Protein AF-A0A429ZNV1-F1 (afdb_monomer)

Foldseek 3Di:
DDDDDDDDDDDDDDDDDDDDDDDDDDDDDDDDDDDDDDDPDPPPPPPPPQDFADDDQDQQDFWDKKKDFPQGIVVVVTAAEFAAAFPDAAGWIKIFIAGDQLVAKKFKDKRRGTDDIDRDHGDIDIDGPPAPPVRHDDPVPDFFKIKIWIFTFPDHPDPVHHTNHIDMDMHGYDYD

Solvent-accessible surface area (backbone atoms only — not comparable to full-atom values): 11292 Å² total; per-residue (Å²): 135,87,82,86,87,84,88,84,84,91,84,85,84,88,82,91,84,86,85,81,88,86,87,80,89,87,88,86,90,79,89,86,87,80,90,80,89,76,83,76,74,81,71,78,75,72,81,74,78,79,75,61,52,83,80,72,80,41,88,39,87,64,56,50,77,35,48,30,47,100,61,34,34,44,83,82,70,39,72,39,59,45,69,52,44,84,88,35,71,50,69,48,41,36,39,42,37,34,57,43,64,52,91,35,61,29,40,33,22,50,74,31,34,79,77,51,73,46,66,43,30,76,46,73,51,75,45,69,53,67,44,40,102,83,45,21,56,24,90,81,63,62,74,44,82,44,42,42,35,43,37,28,40,66,43,78,98,32,88,86,45,59,77,48,30,36,47,72,50,68,37,34,34,39,74,108

Structure (mmCIF, N/CA/C/O backbone):
data_AF-A0A429ZNV1-F1
#
_entry.id   AF-A0A429ZNV1-F1
#
loop_
_atom_site.group_PDB
_atom_site.id
_atom_site.type_symbol
_atom_site.label_atom_id
_atom_site.label_alt_id
_atom_site.label_comp_id
_atom_site.label_asym_id
_atom_site.label_entity_id
_atom_site.label_seq_id
_atom_site.pdbx_PDB_ins_code
_atom_site.Cartn_x
_atom_site.Cartn_y
_atom_site.Cartn_z
_atom_site.occupancy
_atom_site.B_iso_or_equiv
_atom_site.auth_seq_id
_atom_site.auth_comp_id
_atom_site.auth_asym_id
_atom_site.auth_atom_id
_atom_site.pdbx_PDB_model_num
ATOM 1 N N . MET A 1 1 ? 64.947 -5.567 8.393 1.00 38.66 1 MET A N 1
ATOM 2 C CA . MET A 1 1 ? 65.667 -4.777 7.368 1.00 38.66 1 MET A CA 1
ATOM 3 C C . MET A 1 1 ? 64.608 -3.954 6.639 1.00 38.66 1 MET A C 1
ATOM 5 O O . MET A 1 1 ? 63.924 -4.500 5.794 1.00 38.66 1 MET A O 1
ATOM 9 N N . ASN A 1 2 ? 64.177 -2.821 7.207 1.00 38.81 2 ASN A N 1
ATOM 10 C CA . ASN A 1 2 ? 64.675 -1.447 6.959 1.00 38.81 2 ASN A CA 1
ATOM 11 C C . ASN A 1 2 ? 64.450 -1.079 5.476 1.00 38.81 2 ASN A C 1
ATOM 13 O O . ASN A 1 2 ? 64.974 -1.773 4.615 1.00 38.81 2 ASN A O 1
ATOM 17 N N . LYS A 1 3 ? 63.742 -0.005 5.100 1.00 42.53 3 LYS A N 1
ATOM 18 C CA . LYS A 1 3 ? 63.967 1.422 5.436 1.00 42.53 3 LYS A CA 1
ATOM 19 C C . LYS A 1 3 ? 62.633 2.192 5.239 1.00 42.53 3 LYS A C 1
ATOM 21 O O . LYS A 1 3 ? 61.995 1.978 4.220 1.00 42.53 3 LYS A O 1
ATOM 26 N N . ILE A 1 4 ? 62.020 2.845 6.231 1.00 55.50 4 ILE A N 1
ATOM 27 C CA . ILE A 1 4 ? 62.215 4.216 6.769 1.00 55.50 4 ILE A CA 1
ATOM 28 C C . ILE A 1 4 ? 62.308 5.353 5.712 1.00 55.50 4 ILE A C 1
ATOM 30 O O . ILE A 1 4 ? 63.215 5.347 4.883 1.00 55.50 4 ILE A O 1
ATOM 34 N N . THR A 1 5 ? 61.413 6.346 5.905 1.00 46.72 5 THR A N 1
ATOM 35 C CA . THR A 1 5 ? 61.486 7.815 5.645 1.00 46.72 5 THR A CA 1
ATOM 36 C C . THR A 1 5 ? 61.413 8.323 4.190 1.00 46.72 5 THR A C 1
ATOM 38 O O . THR A 1 5 ? 62.084 7.810 3.309 1.00 46.72 5 THR A O 1
ATOM 41 N N . LYS A 1 6 ? 60.638 9.380 3.872 1.00 48.25 6 LYS A N 1
ATOM 42 C CA . LYS A 1 6 ? 60.757 10.744 4.431 1.00 48.25 6 LYS A CA 1
ATOM 43 C C . LYS A 1 6 ? 59.447 11.553 4.516 1.00 48.25 6 LYS A C 1
ATOM 45 O O . LYS A 1 6 ? 58.696 11.675 3.558 1.00 48.25 6 LYS A O 1
ATOM 50 N N . LEU A 1 7 ? 59.309 12.174 5.685 1.00 54.12 7 LEU A N 1
ATOM 51 C CA . LEU A 1 7 ? 58.599 13.407 6.034 1.00 54.12 7 LEU A CA 1
ATOM 52 C C . LEU A 1 7 ? 59.270 14.633 5.366 1.00 54.12 7 LEU A C 1
ATOM 54 O O . LEU A 1 7 ? 60.499 14.643 5.327 1.00 54.12 7 LEU A O 1
ATOM 58 N N . SER A 1 8 ? 58.502 15.649 4.935 1.00 47.22 8 SER A N 1
ATOM 59 C CA . SER A 1 8 ? 58.752 17.115 5.084 1.00 47.22 8 SER A CA 1
ATOM 60 C C . SER A 1 8 ? 57.694 17.878 4.247 1.00 47.22 8 SER A C 1
ATOM 62 O O . SER A 1 8 ? 57.677 17.698 3.038 1.00 47.22 8 SER A O 1
ATOM 64 N N . ALA A 1 9 ? 56.656 18.543 4.773 1.00 50.31 9 ALA A N 1
ATOM 65 C CA . ALA A 1 9 ? 56.555 19.705 5.675 1.00 50.31 9 ALA A CA 1
ATOM 66 C C . ALA A 1 9 ? 56.497 21.074 4.947 1.00 50.31 9 ALA A C 1
ATOM 68 O O . ALA A 1 9 ? 57.399 21.382 4.175 1.00 50.31 9 ALA A O 1
ATOM 69 N N . ILE A 1 10 ? 5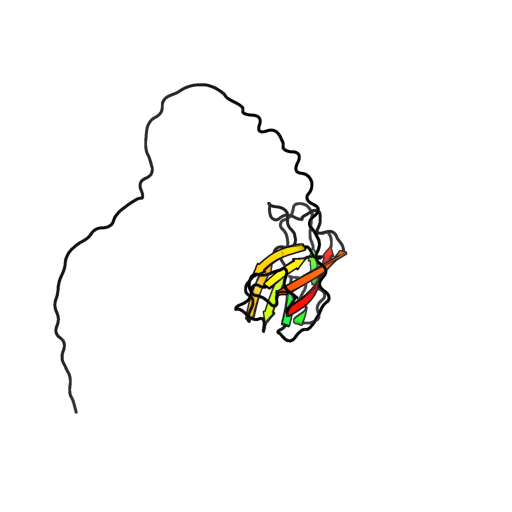5.497 21.889 5.360 1.00 56.34 10 ILE A N 1
ATOM 70 C CA . ILE A 1 10 ? 55.402 23.377 5.332 1.00 56.34 10 ILE A CA 1
ATOM 71 C C . ILE A 1 10 ? 55.024 23.978 3.963 1.00 56.34 10 ILE A C 1
ATOM 73 O O . ILE A 1 10 ? 55.580 23.587 2.952 1.00 56.34 10 ILE A O 1
ATOM 77 N N . SER A 1 11 ? 54.179 24.998 3.794 1.00 49.81 11 SER A N 1
ATOM 78 C CA . SER A 1 11 ? 53.192 25.787 4.560 1.00 49.81 11 SER A CA 1
ATOM 79 C C . SER A 1 11 ? 52.737 26.852 3.553 1.00 49.81 11 SER A C 1
ATOM 81 O O . SER A 1 11 ? 53.605 27.380 2.862 1.00 49.81 11 SER A O 1
ATOM 83 N N . LEU A 1 12 ? 51.453 27.209 3.472 1.00 49.81 12 LEU A N 1
ATOM 84 C CA . LEU A 1 12 ? 51.050 28.568 3.084 1.00 49.81 12 LEU A CA 1
ATOM 85 C C . LEU A 1 12 ? 49.626 28.850 3.572 1.00 49.81 12 LEU A C 1
ATOM 87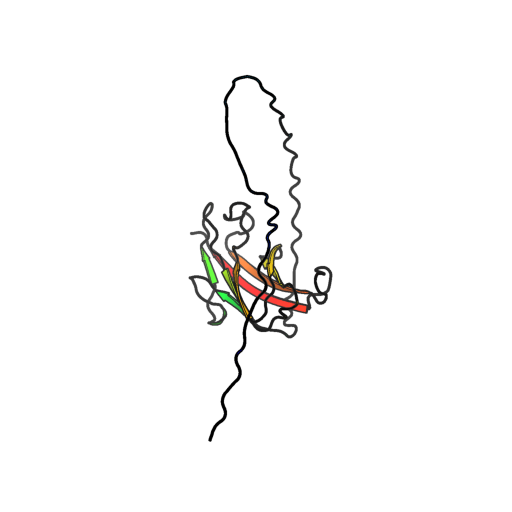 O O . LEU A 1 12 ? 48.624 28.354 3.069 1.00 49.81 12 LEU A O 1
ATOM 91 N N . LEU A 1 13 ? 49.630 29.630 4.644 1.00 58.97 13 LEU A N 1
ATOM 92 C CA . LEU A 1 13 ? 48.557 30.367 5.288 1.00 58.97 13 LEU A CA 1
ATOM 93 C C . LEU A 1 13 ? 47.994 31.462 4.355 1.00 58.97 13 LEU A C 1
ATOM 95 O O . LEU A 1 13 ? 48.732 31.950 3.502 1.00 58.97 13 LEU A O 1
ATOM 99 N N . SER A 1 14 ? 46.769 31.925 4.661 1.00 54.09 14 SER A N 1
ATOM 100 C CA . SER A 1 14 ? 46.048 33.143 4.197 1.00 54.09 14 SER A CA 1
ATOM 101 C C . SER A 1 14 ? 45.129 33.015 2.966 1.00 54.09 14 SER A C 1
ATOM 103 O O . SER A 1 14 ? 45.483 32.349 2.008 1.00 54.09 14 SER A O 1
ATOM 105 N N . LEU A 1 15 ? 43.942 33.638 2.886 1.00 51.31 15 LEU A N 1
ATOM 106 C CA . LEU A 1 15 ? 43.074 34.339 3.845 1.00 51.31 15 LEU A CA 1
ATOM 107 C C . LEU A 1 15 ? 41.625 34.339 3.270 1.00 51.31 15 LEU A C 1
ATOM 109 O O . LEU A 1 15 ? 41.437 34.534 2.076 1.00 51.31 15 LEU A O 1
ATOM 113 N N . ILE A 1 16 ? 40.650 34.110 4.154 1.00 61.31 16 ILE A N 1
ATOM 114 C CA . ILE A 1 16 ? 39.233 34.544 4.238 1.00 61.31 16 ILE A CA 1
ATOM 115 C C . ILE A 1 16 ? 38.616 35.310 3.046 1.00 61.31 16 ILE A C 1
ATOM 117 O O . ILE A 1 16 ? 39.107 36.382 2.724 1.00 61.31 16 ILE A O 1
ATOM 121 N N . LEU A 1 17 ? 37.421 34.884 2.595 1.00 54.50 17 LEU A N 1
ATOM 122 C CA . LEU A 1 17 ? 36.207 35.726 2.495 1.00 54.50 17 LEU A CA 1
ATOM 123 C C . LEU A 1 17 ? 34.941 34.852 2.635 1.00 54.50 17 LEU A C 1
ATOM 125 O O . LEU A 1 17 ? 34.546 34.148 1.711 1.00 54.50 17 LEU A O 1
ATOM 129 N N . LEU A 1 18 ? 34.310 34.914 3.812 1.00 52.72 18 LEU A N 1
ATOM 130 C CA . LEU A 1 18 ? 32.925 34.491 4.036 1.00 52.72 18 LEU A CA 1
ATOM 131 C C . LEU A 1 18 ? 32.011 35.643 3.603 1.00 52.72 18 LEU A C 1
ATOM 133 O O . LEU A 1 18 ? 32.039 36.711 4.214 1.00 52.72 18 LEU A O 1
ATOM 137 N N . ALA A 1 19 ? 31.204 35.432 2.565 1.00 55.62 19 ALA A N 1
ATOM 138 C CA . ALA A 1 19 ? 30.053 36.281 2.287 1.00 55.62 19 ALA A CA 1
ATOM 139 C C . ALA A 1 19 ? 28.909 35.832 3.204 1.00 55.62 19 ALA A C 1
ATOM 141 O O . ALA A 1 19 ? 28.432 34.702 3.118 1.00 55.62 19 ALA A O 1
ATOM 142 N N . GLY A 1 20 ? 28.537 36.708 4.134 1.00 39.72 20 GLY A N 1
ATOM 143 C CA . GLY A 1 20 ? 27.432 36.493 5.052 1.00 39.72 20 GLY A CA 1
ATOM 144 C C . GLY A 1 20 ? 26.072 36.771 4.420 1.00 39.72 20 GLY A C 1
ATOM 145 O O . GLY A 1 20 ? 25.942 37.608 3.532 1.00 39.72 20 GLY A O 1
ATOM 146 N N . CYS A 1 21 ? 25.046 36.128 4.970 1.00 48.34 21 CYS A N 1
ATOM 147 C CA . CYS A 1 21 ? 23.759 36.766 5.213 1.00 48.34 21 CYS A CA 1
ATOM 148 C C . CYS A 1 21 ? 23.013 35.976 6.295 1.00 48.34 21 CYS A C 1
ATOM 150 O O . CYS A 1 21 ? 22.350 34.980 6.027 1.00 48.34 21 CYS A O 1
ATOM 152 N N . SER A 1 22 ? 23.152 36.408 7.543 1.00 39.25 22 SER A N 1
ATOM 153 C CA . SER A 1 22 ? 22.218 36.062 8.611 1.00 39.25 22 SER A CA 1
ATOM 154 C C . SER A 1 22 ? 22.268 37.178 9.646 1.00 39.25 22 SER A C 1
ATOM 156 O O . SER A 1 22 ? 23.308 37.395 10.266 1.00 39.25 22 SER A O 1
ATOM 158 N N . GLY A 1 23 ? 21.167 37.907 9.808 1.00 35.91 23 GLY A N 1
ATOM 159 C CA . GLY A 1 23 ? 21.079 38.987 10.788 1.00 35.91 23 GLY A CA 1
ATOM 160 C C . GLY A 1 23 ? 19.702 39.633 10.811 1.00 35.91 23 GLY A C 1
ATOM 161 O O . GLY A 1 23 ? 19.448 40.588 10.089 1.00 35.91 23 GLY A O 1
ATOM 162 N N . LYS A 1 24 ? 18.825 39.058 11.634 1.00 40.12 24 LYS A N 1
ATOM 163 C CA . LYS A 1 24 ? 17.472 39.506 11.982 1.00 40.12 24 LYS A CA 1
ATOM 164 C C . LYS A 1 24 ? 17.547 40.458 13.196 1.00 40.12 24 LYS A C 1
ATOM 166 O O . LYS A 1 24 ? 18.261 40.107 14.128 1.00 40.12 24 LYS A O 1
ATOM 171 N N . SER A 1 25 ? 16.754 41.543 13.160 1.00 43.47 25 SER A N 1
ATOM 172 C CA . SER A 1 25 ? 16.180 42.371 14.264 1.00 43.47 25 SER A CA 1
ATOM 173 C C . SER A 1 25 ? 17.151 43.059 15.257 1.00 43.47 25 SER A C 1
ATOM 175 O O . SER A 1 25 ? 18.268 42.606 15.435 1.00 43.47 25 SER A O 1
ATOM 177 N N . ASP A 1 26 ? 16.906 44.203 15.912 1.00 37.75 26 ASP A N 1
ATOM 178 C CA . ASP A 1 26 ? 15.730 44.939 16.434 1.00 37.75 26 ASP A CA 1
ATOM 179 C C . ASP A 1 26 ? 15.990 46.477 16.281 1.00 37.75 26 ASP A C 1
ATOM 181 O O . ASP A 1 26 ? 17.090 46.857 15.898 1.00 37.75 26 ASP A O 1
ATOM 185 N N . LYS A 1 27 ? 15.145 47.486 16.557 1.00 33.00 27 LYS A N 1
ATOM 186 C CA . LYS A 1 27 ? 14.074 47.713 17.540 1.00 33.00 27 LYS A CA 1
ATOM 187 C C . LYS A 1 27 ? 13.479 49.116 17.266 1.00 33.00 27 LYS A C 1
ATOM 189 O O . LYS A 1 27 ? 14.249 50.030 16.995 1.00 33.00 27 LYS A O 1
ATOM 194 N N . G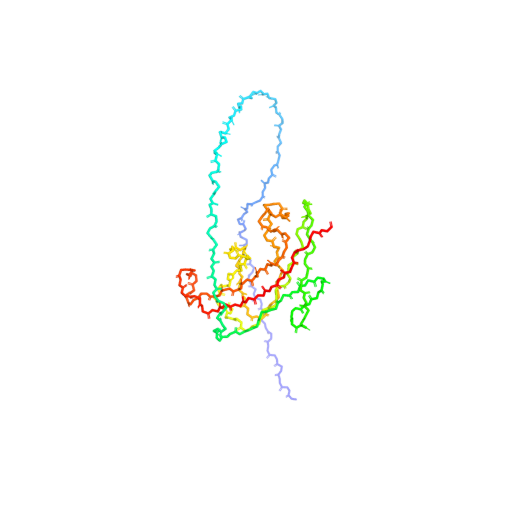LU A 1 28 ? 12.165 49.292 17.400 1.00 30.05 28 GLU A N 1
ATOM 195 C CA . GLU A 1 28 ? 11.485 50.337 18.203 1.00 30.05 28 GLU A CA 1
ATOM 196 C C . GLU A 1 28 ? 10.076 50.690 17.698 1.00 30.05 28 GLU A C 1
ATOM 198 O O . GLU A 1 28 ? 9.807 50.939 16.527 1.00 30.05 28 GLU A O 1
ATOM 203 N N . THR A 1 29 ? 9.187 50.691 18.685 1.00 38.72 29 THR A N 1
ATOM 204 C CA . THR A 1 29 ? 7.762 50.996 18.725 1.00 38.72 29 THR A CA 1
ATOM 205 C C . THR A 1 29 ? 7.406 52.404 18.241 1.00 38.72 29 THR A C 1
ATOM 207 O O . THR A 1 29 ? 7.987 53.374 18.725 1.00 38.72 29 THR A O 1
ATOM 210 N N . LYS A 1 30 ? 6.335 52.530 17.438 1.00 29.12 30 LYS A N 1
ATOM 211 C CA . LYS A 1 30 ? 5.340 53.616 17.555 1.00 29.12 30 LYS A CA 1
ATOM 212 C C . LYS A 1 30 ? 4.024 53.296 16.826 1.00 29.12 30 LYS A C 1
ATOM 214 O O . LYS A 1 30 ? 4.007 53.037 15.632 1.00 29.12 30 LYS A O 1
ATOM 219 N N . GLU A 1 31 ? 2.961 53.303 17.627 1.00 28.28 31 GLU A N 1
ATOM 220 C CA . GLU A 1 31 ? 1.540 53.581 17.365 1.00 28.28 31 GLU A CA 1
ATOM 221 C C . GLU A 1 31 ? 1.047 53.924 15.939 1.00 28.28 31 GLU A C 1
ATOM 223 O O . GLU A 1 31 ? 1.473 54.904 15.335 1.00 28.28 31 GLU A O 1
ATOM 228 N N . SER A 1 32 ? -0.047 53.242 15.564 1.00 26.00 32 SER A N 1
ATOM 229 C CA . SER A 1 32 ? -1.370 53.817 15.225 1.00 26.00 32 SER A CA 1
ATOM 230 C C . SER A 1 32 ? -1.954 53.474 13.844 1.00 26.00 32 SER A C 1
ATOM 232 O O . SER A 1 32 ? -1.481 53.930 12.811 1.00 26.00 32 SER A O 1
ATOM 234 N N . SER A 1 33 ? -3.116 52.813 13.924 1.00 28.16 33 SER A N 1
ATOM 235 C CA . SER A 1 33 ? -4.344 53.051 13.148 1.00 28.16 33 SER A CA 1
ATOM 236 C C . SER A 1 33 ? -4.602 52.334 11.812 1.00 28.16 33 SER A C 1
ATOM 238 O O . SER A 1 33 ? -3.927 52.539 10.812 1.00 28.16 33 SER A O 1
ATOM 240 N N . SER A 1 34 ? -5.754 51.649 11.846 1.00 28.50 34 SER A N 1
ATOM 241 C CA . SER A 1 34 ? -6.783 51.474 10.809 1.00 28.50 34 SER A CA 1
ATOM 242 C C . SER A 1 34 ? -6.565 50.489 9.658 1.00 28.50 34 SER A C 1
ATOM 244 O O . SER A 1 34 ? -5.921 50.769 8.657 1.00 28.50 34 SER A O 1
ATOM 246 N N . GLU A 1 35 ? -7.243 49.348 9.818 1.00 34.56 35 GLU A N 1
ATOM 247 C CA . GLU A 1 35 ? -8.403 48.953 9.004 1.00 34.56 35 GLU A CA 1
ATOM 248 C C . GLU A 1 35 ? -8.236 48.957 7.474 1.00 34.56 35 GLU A C 1
ATOM 250 O O . GLU A 1 35 ? -8.386 49.975 6.805 1.00 34.56 35 GLU A O 1
ATOM 255 N N . LYS A 1 36 ? -8.095 47.751 6.909 1.00 30.69 36 LYS A N 1
ATOM 256 C CA . LYS A 1 36 ? -8.858 47.356 5.720 1.00 30.69 36 LYS A CA 1
ATOM 257 C C . LYS A 1 36 ? -9.045 45.840 5.715 1.00 30.69 36 LYS A C 1
ATOM 259 O O . LYS A 1 36 ? -8.113 45.078 5.481 1.00 30.69 36 LYS A O 1
ATOM 264 N N . VAL A 1 37 ? -10.269 45.425 6.017 1.00 34.69 37 VAL A N 1
ATOM 265 C CA . VAL A 1 37 ? -10.776 44.077 5.770 1.00 34.69 37 VAL A CA 1
ATOM 266 C C . VAL A 1 37 ? -10.965 43.951 4.261 1.00 34.69 37 VAL A C 1
ATOM 268 O O . VAL A 1 37 ? -11.825 44.619 3.694 1.00 34.69 37 VAL A O 1
ATOM 271 N N . GLU A 1 38 ? -10.155 43.124 3.605 1.00 35.38 38 GLU A N 1
ATOM 272 C CA . GLU A 1 38 ? -10.518 42.564 2.305 1.00 35.38 38 GLU A CA 1
ATOM 273 C C . GLU A 1 38 ? -11.079 41.169 2.546 1.00 35.38 38 GLU A C 1
ATOM 275 O O . GLU A 1 38 ? -10.376 40.210 2.859 1.00 35.38 38 GLU A O 1
ATOM 280 N N . THR A 1 39 ? -12.403 41.109 2.467 1.00 35.88 39 THR A N 1
ATOM 281 C CA . THR A 1 39 ? -13.173 39.892 2.276 1.00 35.88 39 THR A CA 1
ATOM 282 C C . THR A 1 39 ? -12.704 39.259 0.971 1.00 35.88 39 THR A C 1
ATOM 284 O O . THR A 1 39 ? -13.104 39.694 -0.105 1.00 35.88 39 THR A O 1
ATOM 287 N N . ILE A 1 40 ? -11.825 38.262 1.065 1.00 33.69 40 ILE A N 1
ATOM 288 C CA . ILE A 1 40 ? -11.571 37.354 -0.049 1.00 33.69 40 ILE A CA 1
ATOM 289 C C . ILE A 1 40 ? -12.821 36.496 -0.169 1.00 33.69 40 ILE A C 1
ATOM 291 O O . ILE A 1 40 ? -13.201 35.764 0.750 1.00 33.69 40 ILE A O 1
ATOM 295 N N . GLU A 1 41 ? -13.507 36.710 -1.283 1.00 37.50 41 GLU A N 1
ATOM 296 C CA . GLU A 1 41 ? -14.666 35.960 -1.716 1.00 37.50 41 GLU A CA 1
ATOM 297 C C . GLU A 1 41 ? -14.351 34.469 -1.629 1.00 37.50 41 GLU A C 1
ATOM 299 O O . GLU A 1 41 ? -13.319 33.988 -2.098 1.00 37.50 41 GLU A O 1
ATOM 304 N N . LYS A 1 42 ? -15.246 33.753 -0.949 1.00 38.97 42 LYS A N 1
ATOM 305 C CA . LYS A 1 42 ? -15.259 32.302 -0.874 1.00 38.97 42 LYS A CA 1
ATOM 306 C C . LYS A 1 42 ? -15.563 31.795 -2.276 1.00 38.97 42 LYS A C 1
ATOM 308 O O . LYS A 1 42 ? -16.729 31.615 -2.628 1.00 38.97 42 LYS A O 1
ATOM 313 N N . ASP A 1 43 ? -14.507 31.631 -3.062 1.00 33.00 43 ASP A N 1
ATOM 314 C CA . ASP A 1 43 ? -14.572 30.912 -4.316 1.00 33.00 43 ASP A CA 1
A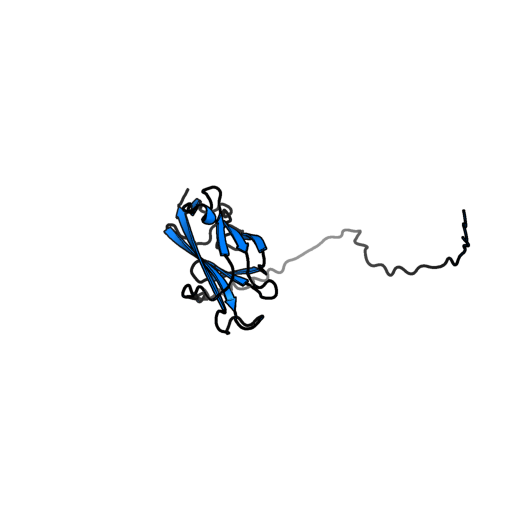TOM 315 C C . ASP A 1 43 ? -15.129 29.530 -3.990 1.00 33.00 43 ASP A C 1
ATOM 317 O O . ASP A 1 43 ? -14.691 28.842 -3.059 1.00 33.00 43 ASP A O 1
ATOM 321 N N . THR A 1 44 ? -16.242 29.217 -4.633 1.00 40.09 44 THR A N 1
ATOM 322 C CA . THR A 1 44 ? -17.019 28.034 -4.299 1.00 40.09 44 THR A CA 1
ATOM 323 C C . THR A 1 44 ? -16.290 26.904 -4.988 1.00 40.09 44 THR A C 1
ATOM 325 O O . THR A 1 44 ? -16.508 26.686 -6.171 1.00 40.09 44 THR A O 1
ATOM 328 N N . THR A 1 45 ? -15.364 26.268 -4.265 1.00 40.47 45 THR A N 1
ATOM 329 C CA . THR A 1 45 ? -14.575 25.135 -4.744 1.00 40.47 45 THR A CA 1
ATOM 330 C C . THR A 1 45 ? -15.533 24.099 -5.312 1.00 40.47 45 THR A C 1
ATOM 332 O O . THR A 1 45 ? -16.243 23.402 -4.581 1.00 40.47 45 THR A O 1
ATOM 335 N N . GLU A 1 46 ? -15.614 24.075 -6.637 1.00 44.56 46 GLU A N 1
ATOM 336 C CA . GLU A 1 46 ? -16.263 23.026 -7.392 1.00 44.56 46 GLU A CA 1
ATOM 337 C C . GLU A 1 46 ? -15.570 21.737 -6.954 1.00 44.56 46 GLU A C 1
ATOM 339 O O . GLU A 1 46 ? -14.345 21.635 -7.011 1.00 44.56 46 GLU A O 1
ATOM 344 N N . LYS A 1 47 ? -16.334 20.812 -6.364 1.00 40.72 47 LYS A N 1
ATOM 345 C CA . LYS A 1 47 ? -15.803 19.558 -5.831 1.00 40.72 47 LYS A CA 1
ATOM 346 C C . LYS A 1 47 ? -15.294 18.753 -7.026 1.00 40.72 47 LYS A C 1
ATOM 348 O O . LYS A 1 47 ? -16.079 18.067 -7.681 1.00 40.72 47 LYS A O 1
ATOM 353 N N . GLU A 1 48 ? -14.014 18.923 -7.346 1.00 48.44 48 GLU A N 1
ATOM 354 C CA . GLU A 1 48 ? -13.337 18.212 -8.420 1.00 48.44 48 GLU A CA 1
ATOM 355 C C . GLU A 1 48 ? -13.544 16.721 -8.164 1.00 48.44 48 GLU A C 1
ATOM 357 O O . GLU A 1 48 ? -13.247 16.190 -7.090 1.00 48.44 48 GLU A O 1
ATOM 362 N N . THR A 1 49 ? -14.200 16.056 -9.108 1.00 49.75 49 THR A N 1
ATOM 363 C CA . THR A 1 49 ? -14.470 14.628 -8.998 1.00 49.75 49 THR A CA 1
ATOM 364 C C . THR A 1 49 ? -13.144 13.930 -9.246 1.00 49.75 49 THR A C 1
ATOM 366 O O . THR A 1 49 ? -12.734 13.777 -10.393 1.00 49.75 49 THR A O 1
ATOM 369 N N . VAL A 1 50 ? -12.450 13.556 -8.167 1.00 63.22 50 VAL A N 1
ATOM 370 C CA . VAL A 1 50 ? -11.182 12.825 -8.244 1.00 63.22 50 VAL A CA 1
ATOM 371 C C . VAL A 1 50 ? -11.422 11.554 -9.053 1.00 63.22 50 VAL A C 1
ATOM 373 O O . VAL A 1 50 ? -12.206 10.681 -8.666 1.00 63.22 50 VAL A O 1
ATOM 376 N N . LYS A 1 51 ? -10.795 11.482 -10.228 1.00 73.81 51 LYS A N 1
ATOM 377 C CA . LYS A 1 51 ? -10.889 10.326 -11.112 1.00 73.81 51 LYS A CA 1
ATOM 378 C C . LYS A 1 51 ? -10.214 9.147 -10.414 1.00 73.81 51 LYS A C 1
ATOM 380 O O . LYS A 1 51 ? -9.032 9.214 -10.098 1.00 73.81 51 LYS A O 1
ATOM 385 N N . LYS A 1 52 ? -10.979 8.084 -10.164 1.00 80.00 52 LYS A N 1
ATOM 386 C CA . LYS A 1 52 ? -10.442 6.824 -9.647 1.00 80.00 52 LYS A CA 1
ATOM 387 C C . LYS A 1 52 ? -9.870 6.016 -10.798 1.00 80.00 52 LYS A C 1
ATOM 389 O O . LYS A 1 52 ? -10.575 5.744 -11.772 1.00 80.00 52 LYS A O 1
ATOM 394 N N . GLU A 1 53 ? -8.615 5.625 -10.667 1.00 82.19 53 GLU A N 1
ATOM 395 C CA . GLU A 1 53 ? -7.983 4.665 -11.554 1.00 82.19 53 GLU A CA 1
ATOM 396 C C . GLU A 1 53 ? -8.379 3.240 -11.154 1.00 82.19 53 GLU A C 1
ATOM 398 O O . GLU A 1 53 ? -8.730 2.948 -10.011 1.00 82.19 53 GLU A O 1
ATOM 403 N N . THR A 1 54 ? -8.399 2.330 -12.122 1.00 79.00 54 THR A N 1
ATOM 404 C CA . THR A 1 54 ? -8.668 0.912 -11.867 1.00 79.00 54 THR A CA 1
ATOM 405 C C . THR A 1 54 ? -7.613 0.095 -12.579 1.00 79.00 54 THR A C 1
ATOM 407 O O . THR A 1 54 ? -7.669 -0.083 -13.795 1.00 79.00 54 THR A O 1
ATOM 410 N N . PHE A 1 55 ? -6.666 -0.423 -11.806 1.00 82.00 55 PHE A N 1
ATOM 411 C CA . PHE A 1 55 ? -5.624 -1.301 -12.311 1.00 82.00 55 PHE A CA 1
ATOM 412 C C . PHE A 1 55 ? -6.044 -2.743 -12.073 1.00 82.00 55 PHE A C 1
ATOM 414 O O . PHE A 1 55 ? -6.386 -3.132 -10.952 1.00 82.00 55 PHE A O 1
ATOM 421 N N . LYS A 1 56 ? -6.031 -3.555 -13.130 1.00 78.19 56 LYS A N 1
ATOM 422 C CA . LYS A 1 56 ? -6.150 -4.999 -12.948 1.00 78.19 56 LYS A CA 1
ATOM 423 C C . LYS A 1 56 ? -4.863 -5.488 -12.286 1.00 78.19 56 LYS A C 1
ATOM 425 O O . LYS A 1 56 ? -3.797 -5.046 -12.704 1.00 78.19 56 LYS A O 1
ATOM 430 N N . PRO A 1 57 ? -4.940 -6.380 -11.285 1.00 66.75 57 PRO A N 1
ATOM 431 C CA . PRO A 1 57 ? -3.755 -7.048 -10.785 1.00 66.75 57 PRO A CA 1
ATOM 432 C C . PRO A 1 57 ? -3.119 -7.803 -11.948 1.00 66.75 57 PRO A C 1
ATOM 434 O O . PRO A 1 57 ? -3.677 -8.782 -12.447 1.00 66.75 57 PRO A O 1
ATOM 437 N N . GLU A 1 58 ? -1.982 -7.310 -12.405 1.00 67.62 58 GLU A N 1
ATOM 438 C CA . GLU A 1 58 ? -1.149 -7.977 -13.384 1.00 67.62 58 GLU A CA 1
ATOM 439 C C . GLU A 1 58 ? 0.181 -8.212 -12.688 1.00 67.62 58 GLU A C 1
ATOM 441 O O . GLU A 1 58 ? 0.929 -7.282 -12.385 1.00 67.62 58 GLU A O 1
ATOM 446 N N . ASP A 1 59 ? 0.430 -9.482 -12.369 1.00 59.22 59 ASP A N 1
ATOM 447 C CA . ASP A 1 59 ? 1.702 -9.945 -11.829 1.00 59.22 59 ASP A CA 1
ATOM 448 C C . ASP A 1 59 ? 2.707 -10.011 -12.985 1.00 59.22 59 ASP A C 1
ATOM 450 O O . ASP A 1 59 ? 3.109 -11.073 -13.459 1.00 59.22 59 ASP A O 1
ATOM 454 N N . VAL A 1 60 ? 2.988 -8.841 -13.549 1.00 57.44 60 VAL A N 1
ATOM 455 C CA . VAL A 1 60 ? 4.029 -8.655 -14.546 1.00 57.44 60 VAL A CA 1
ATOM 456 C C . VAL A 1 60 ? 5.336 -8.670 -13.757 1.00 57.44 60 VAL A C 1
ATOM 458 O O . VAL A 1 60 ? 5.462 -7.934 -12.780 1.00 57.44 60 VAL A O 1
ATOM 461 N N . ASP A 1 61 ? 6.230 -9.596 -14.110 1.00 58.22 61 ASP A N 1
ATOM 462 C CA . ASP A 1 61 ? 7.495 -9.907 -13.426 1.00 58.22 61 ASP A CA 1
ATOM 463 C C . ASP A 1 61 ? 8.062 -8.755 -12.570 1.00 58.22 61 ASP A C 1
ATOM 465 O O . ASP A 1 61 ? 8.426 -7.701 -13.087 1.00 58.22 61 ASP A O 1
ATOM 469 N N . GLY A 1 62 ? 8.202 -8.988 -11.260 1.00 73.31 62 GLY A N 1
ATOM 470 C CA . GLY A 1 62 ? 8.904 -8.066 -10.365 1.00 73.31 62 GLY A CA 1
ATOM 471 C C . GLY A 1 62 ? 8.351 -8.041 -8.946 1.00 73.31 62 GLY A C 1
ATOM 472 O O . GLY A 1 62 ? 7.275 -7.509 -8.691 1.00 73.31 62 GLY A O 1
ATOM 473 N N . GLY A 1 63 ? 9.112 -8.601 -8.008 1.00 87.00 63 GLY A N 1
ATOM 474 C CA . GLY A 1 63 ? 8.999 -8.256 -6.597 1.00 87.00 63 GLY A CA 1
ATOM 475 C C . GLY A 1 63 ? 7.786 -8.754 -5.803 1.00 87.00 63 GLY A C 1
ATOM 476 O O . GLY A 1 63 ? 6.870 -9.407 -6.308 1.00 87.00 63 GLY A O 1
ATOM 477 N N . THR A 1 64 ? 7.793 -8.431 -4.514 1.00 92.62 64 THR A N 1
ATOM 478 C CA . THR A 1 64 ? 6.743 -8.751 -3.542 1.00 92.62 64 THR A CA 1
ATOM 479 C C . THR A 1 64 ? 6.242 -7.484 -2.873 1.00 92.62 64 THR A C 1
ATOM 481 O O . THR A 1 64 ? 7.025 -6.573 -2.613 1.00 92.62 64 THR A O 1
ATOM 484 N N . PHE A 1 65 ? 4.955 -7.462 -2.540 1.00 94.56 65 PHE A N 1
ATOM 485 C CA . PHE A 1 65 ? 4.332 -6.385 -1.784 1.00 94.56 65 PHE A CA 1
ATOM 486 C C . PHE A 1 65 ? 3.474 -6.975 -0.667 1.00 94.56 65 PHE A C 1
ATOM 488 O O . PHE A 1 65 ? 2.539 -7.732 -0.931 1.00 94.56 65 PHE A O 1
ATOM 495 N N . ASN A 1 66 ? 3.788 -6.620 0.574 1.00 96.56 66 ASN A N 1
ATOM 496 C CA . ASN A 1 66 ? 3.008 -6.963 1.756 1.00 96.56 66 ASN A CA 1
ATOM 497 C C . ASN A 1 66 ? 2.666 -5.709 2.548 1.00 96.56 66 ASN A C 1
ATOM 499 O O . ASN A 1 66 ? 3.375 -4.704 2.476 1.00 96.56 66 ASN A O 1
ATOM 503 N N . ILE A 1 67 ? 1.592 -5.787 3.324 1.00 97.06 67 ILE A N 1
ATOM 504 C CA . ILE A 1 67 ? 1.186 -4.719 4.229 1.00 97.06 67 ILE A CA 1
ATOM 505 C C . ILE A 1 67 ? 1.137 -5.225 5.665 1.00 97.06 67 ILE A C 1
ATOM 507 O O . ILE A 1 67 ? 0.821 -6.386 5.929 1.00 97.06 67 ILE A O 1
ATOM 511 N N . GLY A 1 68 ? 1.456 -4.335 6.596 1.00 95.12 68 GLY A N 1
ATOM 512 C CA . GLY A 1 68 ? 1.422 -4.610 8.022 1.00 95.12 68 GLY A CA 1
ATOM 513 C C . GLY A 1 68 ? 0.718 -3.518 8.809 1.00 95.12 68 GLY A C 1
ATOM 514 O O . GLY A 1 68 ? 0.628 -2.360 8.399 1.00 95.12 68 GLY A O 1
ATOM 515 N N . SER A 1 69 ? 0.217 -3.916 9.970 1.00 92.25 69 SER A N 1
ATOM 516 C CA . SER A 1 69 ? -0.381 -3.039 10.972 1.00 92.25 69 SER A CA 1
ATOM 517 C C . SER A 1 69 ? -0.221 -3.681 12.356 1.00 92.25 69 SER A C 1
ATOM 519 O O . SER A 1 69 ? 0.222 -4.826 12.453 1.00 92.25 69 SER A O 1
ATOM 521 N N . PRO A 1 70 ? -0.658 -3.034 13.450 1.00 90.06 70 PRO A N 1
ATOM 522 C CA . PRO A 1 70 ? -0.718 -3.696 14.753 1.00 90.06 70 PRO A CA 1
ATOM 523 C C . PRO A 1 70 ? -1.572 -4.978 14.789 1.00 90.06 70 PRO A C 1
ATOM 525 O O . PRO A 1 70 ? -1.472 -5.726 15.758 1.00 90.06 70 PRO A O 1
ATOM 528 N N . SER A 1 71 ? -2.425 -5.222 13.782 1.00 88.69 71 SER A N 1
ATOM 529 C CA . SER A 1 71 ? -3.238 -6.442 13.683 1.00 88.69 71 SER A CA 1
ATOM 530 C C . SER A 1 71 ? -2.516 -7.643 13.060 1.00 88.69 71 SER A C 1
ATOM 532 O O . SER A 1 71 ? -2.976 -8.760 13.273 1.00 88.69 71 SER A O 1
ATOM 534 N N . GLY A 1 72 ? -1.393 -7.444 12.357 1.00 93.25 72 GLY A N 1
ATOM 535 C CA . GLY A 1 72 ? -0.664 -8.528 11.688 1.00 93.25 72 GLY A CA 1
ATOM 536 C C . GLY A 1 72 ? 0.105 -8.080 10.445 1.00 93.25 72 GLY A C 1
ATOM 537 O O . GLY A 1 72 ? 0.280 -6.878 10.208 1.00 93.25 72 GLY A O 1
ATOM 538 N N . ASN A 1 73 ? 0.551 -9.055 9.649 1.00 94.88 73 ASN A N 1
ATOM 539 C CA . ASN A 1 73 ? 1.229 -8.849 8.365 1.00 94.88 73 ASN A CA 1
ATOM 540 C C . ASN A 1 73 ? 0.716 -9.829 7.294 1.00 94.88 73 ASN A C 1
ATOM 542 O O . ASN A 1 73 ? 0.621 -11.033 7.527 1.00 94.88 73 ASN A O 1
ATOM 546 N N . THR A 1 74 ? 0.454 -9.342 6.080 1.00 96.69 74 THR A N 1
ATOM 547 C CA . THR A 1 74 ? -0.005 -10.205 4.978 1.00 96.69 74 THR A CA 1
ATOM 548 C C . THR A 1 74 ? 1.039 -11.227 4.528 1.00 96.69 74 THR A C 1
ATOM 550 O O . THR A 1 74 ? 0.665 -12.262 3.982 1.00 96.69 74 THR A O 1
ATOM 553 N N . ALA A 1 75 ? 2.331 -10.985 4.774 1.00 95.38 75 ALA A N 1
ATOM 554 C CA . ALA A 1 75 ? 3.401 -11.949 4.508 1.00 95.38 75 ALA A CA 1
ATOM 555 C C . ALA A 1 75 ? 3.240 -13.237 5.334 1.00 95.38 75 ALA A C 1
ATOM 557 O O . ALA A 1 75 ? 3.607 -14.315 4.868 1.00 95.38 75 ALA A O 1
ATOM 558 N N . ASP A 1 76 ? 2.653 -13.121 6.528 1.00 96.19 76 ASP A N 1
ATOM 559 C CA . ASP A 1 76 ? 2.374 -14.236 7.436 1.00 96.19 76 ASP A CA 1
ATOM 560 C C . ASP A 1 76 ? 0.980 -14.854 7.195 1.00 96.19 76 ASP A C 1
ATOM 562 O O . ASP A 1 76 ? 0.616 -15.855 7.814 1.00 96.19 76 ASP A O 1
ATOM 566 N N . GLY A 1 77 ? 0.211 -14.297 6.251 1.00 94.75 77 GLY A N 1
ATOM 567 C CA . GLY A 1 77 ? -1.157 -14.711 5.940 1.00 94.75 77 GLY A CA 1
ATOM 568 C C . GLY A 1 77 ? -2.224 -14.086 6.843 1.00 94.75 77 GLY A C 1
ATOM 569 O O . GLY A 1 77 ? -3.361 -14.561 6.835 1.00 94.75 77 GLY A O 1
ATOM 570 N N . ASP A 1 78 ? -1.878 -13.046 7.607 1.00 96.75 78 ASP A N 1
ATOM 571 C CA . ASP A 1 78 ? -2.829 -12.348 8.471 1.00 96.75 78 ASP A CA 1
ATOM 572 C C . ASP A 1 78 ? -3.784 -11.448 7.669 1.00 96.75 78 ASP A C 1
ATOM 574 O O . ASP A 1 78 ? -3.407 -10.812 6.681 1.00 96.75 78 ASP A O 1
ATOM 578 N N . GLU A 1 79 ? -5.023 -11.340 8.151 1.00 94.94 79 GLU A N 1
ATOM 579 C CA . GLU A 1 79 ? -5.963 -10.296 7.733 1.00 94.94 79 GLU A CA 1
ATOM 580 C C . GLU A 1 79 ? -5.580 -8.968 8.397 1.00 94.94 79 GLU A C 1
ATOM 582 O O . GLU A 1 79 ? -5.401 -8.897 9.615 1.00 94.94 79 GLU A O 1
ATOM 587 N N . ILE A 1 80 ? -5.497 -7.896 7.607 1.00 96.06 80 ILE A N 1
ATOM 588 C CA . ILE A 1 80 ? -5.148 -6.567 8.111 1.00 96.06 80 ILE A CA 1
ATOM 589 C C . ILE A 1 80 ? -6.405 -5.768 8.422 1.00 96.06 80 ILE A C 1
ATOM 591 O O . ILE A 1 80 ? -7.168 -5.412 7.527 1.00 96.06 80 ILE A O 1
ATOM 595 N N . ILE A 1 81 ? -6.579 -5.428 9.698 1.00 92.50 81 ILE A N 1
ATOM 596 C CA . ILE A 1 81 ? -7.701 -4.632 10.193 1.00 92.50 81 ILE A CA 1
ATOM 597 C C . ILE A 1 81 ? -7.188 -3.299 10.740 1.00 92.50 81 ILE A C 1
ATOM 599 O O . ILE A 1 81 ? -6.405 -3.252 11.692 1.00 92.50 81 ILE A O 1
ATOM 603 N N . ILE A 1 82 ? -7.703 -2.202 10.187 1.00 89.19 82 ILE A N 1
ATOM 604 C CA . ILE A 1 82 ? -7.432 -0.836 10.630 1.00 89.19 82 ILE A CA 1
ATOM 605 C C . ILE A 1 82 ? -8.640 -0.287 11.379 1.00 89.19 82 ILE A C 1
ATOM 607 O O . ILE A 1 82 ? -9.725 -0.118 10.829 1.00 89.19 82 ILE A O 1
ATOM 611 N N . PHE A 1 83 ? -8.436 0.033 12.655 1.00 85.75 83 PHE A N 1
ATOM 612 C CA . PHE A 1 83 ? -9.453 0.682 13.477 1.00 85.75 83 PHE A CA 1
ATOM 613 C C . PHE A 1 83 ? -9.360 2.196 13.327 1.00 85.75 83 PHE A C 1
ATOM 615 O O . PHE A 1 83 ? -8.390 2.806 13.776 1.00 85.75 83 PHE A O 1
ATOM 622 N N . TYR A 1 84 ? -10.361 2.827 12.729 1.00 77.62 84 TYR A N 1
ATOM 623 C CA . TYR A 1 84 ? -10.292 4.249 12.410 1.00 77.62 84 TYR A CA 1
ATOM 624 C C . TYR A 1 84 ? -11.493 4.986 12.992 1.00 77.62 84 TYR A C 1
ATOM 626 O O . TYR A 1 84 ? -12.612 4.801 12.534 1.00 77.62 84 TYR A O 1
ATOM 634 N N . LYS A 1 85 ? -11.264 5.877 13.961 1.00 79.56 85 LYS A N 1
ATOM 635 C CA . LYS A 1 85 ? -12.316 6.722 14.539 1.00 79.56 85 LYS A CA 1
ATOM 636 C C . LYS A 1 85 ? -12.376 8.079 13.837 1.00 79.56 85 LYS A C 1
ATOM 638 O O . LYS A 1 85 ? -11.351 8.632 13.438 1.00 79.56 85 LYS A O 1
ATOM 643 N N . LYS A 1 86 ? -13.570 8.662 13.715 1.00 73.88 86 LYS A N 1
ATOM 644 C CA . LYS A 1 86 ? -13.704 10.053 13.253 1.00 73.88 86 LYS A CA 1
ATOM 645 C C . LYS A 1 86 ? -12.878 11.004 14.138 1.00 73.88 86 LYS A C 1
ATOM 647 O O . LYS A 1 86 ? -12.802 10.828 15.354 1.00 73.88 86 LYS A O 1
ATOM 652 N N . ASP A 1 87 ? -12.273 12.012 13.513 1.00 72.19 87 ASP A N 1
ATOM 653 C CA . ASP A 1 87 ? -11.486 13.077 14.151 1.00 72.19 87 ASP A CA 1
ATOM 654 C C . ASP A 1 87 ? -10.213 12.621 14.892 1.00 72.19 87 ASP A C 1
ATOM 656 O O . ASP A 1 87 ? -9.581 13.434 15.573 1.00 72.19 87 ASP A O 1
ATOM 660 N N . THR A 1 88 ? -9.799 11.358 14.743 1.00 74.62 88 THR A N 1
ATOM 661 C CA . THR A 1 88 ? -8.486 10.878 15.196 1.00 74.62 88 THR A CA 1
ATOM 662 C C . THR A 1 88 ? -7.482 10.871 14.053 1.00 74.62 88 THR A C 1
ATOM 664 O O . THR A 1 88 ? -7.863 10.704 12.893 1.00 74.62 88 THR A O 1
ATOM 667 N N . PHE A 1 89 ? -6.200 11.019 14.393 1.00 70.88 89 PHE A N 1
ATOM 668 C CA . PHE A 1 89 ? -5.115 10.802 13.440 1.00 70.88 89 PHE A CA 1
ATOM 669 C C . PHE A 1 89 ? -5.191 9.393 12.863 1.00 70.88 89 PHE A C 1
ATOM 671 O O . PHE A 1 89 ? -5.512 8.443 13.589 1.00 70.88 89 PHE A O 1
ATOM 678 N N . GLY A 1 90 ? -4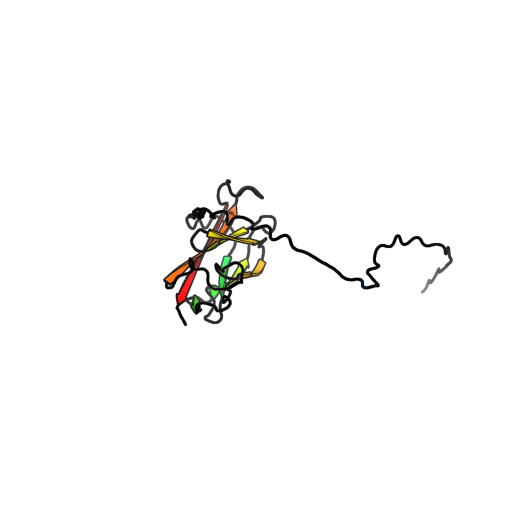.926 9.284 11.565 1.00 65.94 90 GLY A N 1
ATOM 679 C CA . GLY A 1 90 ? -4.942 8.003 10.880 1.00 65.94 90 GLY A CA 1
ATOM 680 C C . GLY A 1 90 ? -3.928 7.027 11.439 1.00 65.94 90 GLY A C 1
ATOM 681 O O . GLY A 1 90 ? -2.806 7.394 11.782 1.00 65.94 90 GLY A O 1
ATOM 682 N N . GLN A 1 91 ? -4.346 5.766 11.545 1.00 74.88 91 GLN A N 1
ATOM 683 C CA . GLN A 1 91 ? -3.397 4.672 11.688 1.00 74.88 91 GLN A CA 1
ATOM 684 C C . GLN A 1 91 ? -2.836 4.373 10.301 1.00 74.88 91 GLN A C 1
ATOM 686 O O . GLN A 1 91 ? -3.601 4.154 9.361 1.00 74.88 91 GLN A O 1
ATOM 691 N N . GLY A 1 92 ? -1.512 4.418 10.183 1.00 80.56 92 GLY A N 1
ATOM 692 C CA . GLY A 1 92 ? -0.835 4.097 8.937 1.00 80.56 92 GLY A CA 1
ATOM 693 C C . GLY A 1 92 ? -0.778 2.595 8.664 1.00 80.56 92 GLY A C 1
ATOM 694 O O . GLY A 1 92 ? -0.945 1.778 9.575 1.00 80.56 92 GLY A O 1
ATOM 695 N N . LEU A 1 93 ? -0.520 2.252 7.404 1.00 91.69 93 LEU A N 1
ATOM 696 C CA . LEU A 1 93 ? -0.089 0.921 6.985 1.00 91.69 93 LEU A CA 1
ATOM 697 C C . LEU A 1 93 ? 1.413 0.941 6.735 1.00 91.69 93 LEU A C 1
ATOM 699 O O . LEU A 1 93 ? 1.914 1.829 6.047 1.00 91.69 93 LEU A O 1
ATOM 703 N N . SER A 1 94 ? 2.111 -0.072 7.238 1.00 94.75 94 SER A N 1
ATOM 704 C CA . SER A 1 94 ? 3.486 -0.336 6.827 1.00 94.75 94 SER A CA 1
ATOM 705 C C . SER A 1 94 ? 3.466 -1.097 5.508 1.00 94.75 94 SER A C 1
ATOM 707 O O . SER A 1 94 ? 2.827 -2.143 5.408 1.00 94.75 94 SER A O 1
ATOM 709 N N . LEU A 1 95 ? 4.161 -0.582 4.501 1.00 96.12 95 LEU A N 1
ATOM 710 C CA . LEU A 1 95 ? 4.340 -1.205 3.196 1.00 96.12 95 LEU A CA 1
ATOM 711 C C . LEU A 1 95 ? 5.710 -1.875 3.157 1.00 96.12 95 LEU A C 1
ATOM 713 O O . LEU A 1 95 ? 6.723 -1.229 3.416 1.00 96.12 95 LEU A O 1
ATOM 717 N N . TYR A 1 96 ? 5.737 -3.158 2.812 1.00 95.69 96 TYR A N 1
ATOM 718 C CA . TYR A 1 96 ? 6.950 -3.957 2.672 1.00 95.69 96 TYR A CA 1
ATOM 719 C C . TYR A 1 96 ? 7.102 -4.346 1.211 1.00 95.69 96 TYR A C 1
ATOM 721 O O . TYR A 1 96 ? 6.305 -5.133 0.692 1.00 95.69 96 TYR A O 1
ATOM 729 N N . VAL A 1 97 ? 8.109 -3.778 0.550 1.00 94.75 97 VAL A N 1
ATOM 730 C CA . VAL A 1 97 ? 8.316 -3.948 -0.887 1.00 94.75 97 VAL A CA 1
ATOM 731 C C . VAL A 1 97 ? 9.708 -4.496 -1.148 1.00 94.75 97 VAL A C 1
ATOM 733 O O . VAL A 1 97 ? 10.700 -3.973 -0.643 1.00 94.75 97 VAL A O 1
ATOM 736 N N . GLU A 1 98 ? 9.783 -5.533 -1.976 1.00 93.25 98 GLU A N 1
ATOM 737 C CA . GLU A 1 98 ? 11.044 -6.119 -2.427 1.00 93.25 98 GLU A CA 1
ATOM 738 C C . GLU A 1 98 ? 11.023 -6.336 -3.933 1.00 93.25 98 GLU A C 1
ATOM 740 O O . GLU A 1 98 ? 9.984 -6.680 -4.478 1.00 93.25 98 GLU A O 1
ATOM 745 N N . GLY A 1 99 ? 12.169 -6.207 -4.602 1.00 91.31 99 GLY A N 1
ATOM 746 C CA . GLY A 1 99 ? 12.338 -6.590 -6.007 1.00 91.31 99 GLY A CA 1
ATOM 747 C C . GLY A 1 99 ? 11.671 -5.655 -7.019 1.00 91.31 99 GLY A C 1
ATOM 748 O O . GLY A 1 99 ? 11.478 -6.061 -8.162 1.00 91.31 99 GLY A O 1
ATOM 749 N N . PHE A 1 100 ? 11.325 -4.435 -6.603 1.00 91.94 100 PHE A N 1
ATOM 750 C CA . PHE A 1 100 ? 10.880 -3.364 -7.497 1.00 91.94 100 PHE A CA 1
ATOM 751 C C . PHE A 1 100 ? 12.093 -2.683 -8.145 1.00 91.94 100 PHE A C 1
ATOM 753 O O . PHE A 1 100 ? 13.205 -2.712 -7.604 1.00 91.94 100 PHE A O 1
ATOM 760 N N . ASP A 1 101 ? 11.890 -2.060 -9.307 1.00 90.69 101 ASP A N 1
ATOM 761 C CA . ASP A 1 101 ? 12.932 -1.255 -9.944 1.00 90.69 101 ASP A CA 1
ATOM 762 C C . ASP A 1 101 ? 13.068 0.083 -9.208 1.00 90.69 101 ASP A C 1
ATOM 764 O O . ASP A 1 101 ? 12.280 1.004 -9.417 1.00 90.69 101 ASP A O 1
ATOM 768 N N . GLY A 1 102 ? 14.094 0.196 -8.360 1.00 91.06 102 GLY A N 1
ATOM 769 C CA . GLY A 1 102 ? 14.377 1.405 -7.580 1.00 91.06 102 GLY A CA 1
ATOM 770 C C . GLY A 1 102 ? 14.782 2.632 -8.394 1.00 91.06 102 GLY A C 1
ATOM 771 O O . GLY A 1 102 ? 14.949 3.701 -7.815 1.00 91.06 102 GLY A O 1
ATOM 772 N N . SER A 1 103 ? 14.968 2.505 -9.712 1.00 90.06 103 SER A N 1
ATOM 773 C CA . SER A 1 103 ? 15.153 3.663 -10.593 1.00 90.06 103 SER A CA 1
ATOM 774 C C . SER A 1 103 ? 13.831 4.304 -11.026 1.00 90.06 103 SER A C 1
ATOM 776 O O . SER A 1 103 ? 13.836 5.437 -11.510 1.00 90.06 103 SER A O 1
ATOM 778 N N . LYS A 1 104 ? 12.701 3.614 -10.823 1.00 90.50 104 LYS A N 1
ATOM 779 C CA . LYS A 1 104 ? 11.357 4.061 -11.200 1.00 90.50 104 LYS A CA 1
ATOM 780 C C . LYS A 1 104 ? 10.564 4.540 -9.986 1.00 90.50 104 LYS A C 1
ATOM 782 O O . LYS A 1 104 ? 10.681 4.000 -8.885 1.00 90.50 104 LYS A O 1
ATOM 787 N N . LEU A 1 105 ? 9.707 5.536 -10.208 1.00 93.25 105 LEU A N 1
ATOM 788 C CA . LEU A 1 105 ? 8.687 5.916 -9.235 1.00 93.25 105 LEU A CA 1
ATOM 789 C C . LEU A 1 105 ? 7.605 4.841 -9.161 1.00 93.25 105 LEU A C 1
ATOM 791 O O . LEU A 1 105 ? 7.167 4.292 -10.173 1.00 93.25 105 LEU A O 1
ATOM 795 N N . THR A 1 106 ? 7.183 4.554 -7.938 1.00 93.56 106 THR A N 1
ATOM 796 C CA . THR A 1 106 ? 6.033 3.709 -7.642 1.00 93.56 106 THR A CA 1
ATOM 797 C C . THR A 1 106 ? 4.924 4.590 -7.107 1.00 93.56 106 THR A C 1
ATOM 799 O O . THR A 1 106 ? 5.110 5.295 -6.118 1.00 93.56 106 THR A O 1
ATOM 802 N N . HIS A 1 107 ? 3.770 4.525 -7.750 1.00 94.00 107 HIS A N 1
ATOM 803 C CA . HIS A 1 107 ? 2.574 5.254 -7.368 1.00 94.00 107 HIS A CA 1
ATOM 804 C C . HIS A 1 107 ? 1.739 4.396 -6.419 1.00 94.00 107 HIS A C 1
ATOM 806 O O . HIS A 1 107 ? 1.527 3.204 -6.670 1.00 94.00 107 HIS A O 1
ATOM 812 N N . ILE A 1 108 ? 1.293 4.995 -5.318 1.00 93.81 108 ILE A N 1
ATOM 813 C CA . ILE A 1 108 ? 0.556 4.328 -4.248 1.00 93.81 108 ILE A CA 1
ATOM 814 C C . ILE A 1 108 ? -0.901 4.765 -4.349 1.00 93.81 108 ILE A C 1
ATOM 816 O O . ILE A 1 108 ? -1.224 5.934 -4.145 1.00 93.81 108 ILE A O 1
ATOM 820 N N . PHE A 1 109 ? -1.789 3.819 -4.642 1.00 92.50 109 PHE A N 1
ATOM 821 C CA . PHE A 1 109 ? -3.220 4.067 -4.773 1.00 92.50 109 PHE A CA 1
ATOM 822 C C . PHE A 1 109 ? -3.993 3.408 -3.638 1.00 92.50 109 PHE A C 1
ATOM 824 O O . PHE A 1 109 ? -3.771 2.236 -3.351 1.00 92.50 109 PHE A O 1
ATOM 831 N N . VAL A 1 110 ? -4.956 4.122 -3.061 1.00 91.50 110 VAL A N 1
ATOM 832 C CA . VAL A 1 110 ? -5.980 3.569 -2.165 1.00 91.50 110 VAL A CA 1
ATOM 833 C C . VAL A 1 110 ? -7.336 3.693 -2.846 1.00 91.50 110 VAL A C 1
ATOM 835 O O . VAL A 1 110 ? -7.741 4.785 -3.239 1.00 91.50 110 VAL A O 1
ATOM 838 N N . ASP A 1 111 ? -8.027 2.569 -3.040 1.00 91.19 111 ASP A N 1
ATOM 839 C CA . ASP A 1 111 ? -9.317 2.491 -3.747 1.00 91.19 111 ASP A CA 1
ATOM 840 C C . ASP A 1 111 ? -9.349 3.255 -5.084 1.00 91.19 111 ASP A C 1
ATOM 842 O O . ASP A 1 111 ? -10.336 3.924 -5.425 1.00 91.19 111 ASP A O 1
ATOM 846 N N . GLY A 1 112 ? -8.241 3.169 -5.824 1.00 89.50 112 GLY A N 1
ATOM 847 C CA . GLY A 1 112 ? -8.050 3.812 -7.123 1.00 89.50 112 GLY A CA 1
ATOM 848 C C . GLY A 1 112 ? -7.647 5.288 -7.075 1.00 89.50 112 GLY A C 1
ATOM 849 O O . GLY A 1 112 ? -7.463 5.890 -8.129 1.00 89.50 112 GLY A O 1
ATOM 850 N N . LYS A 1 113 ? -7.503 5.896 -5.895 1.00 89.56 113 LYS A N 1
ATOM 851 C CA . LYS A 1 113 ? -7.024 7.276 -5.727 1.00 89.56 113 LYS A CA 1
ATOM 852 C C . LYS A 1 113 ? -5.545 7.275 -5.360 1.00 89.56 113 LYS A C 1
ATOM 854 O O . LYS A 1 113 ? -5.166 6.611 -4.401 1.00 89.56 113 LYS A O 1
ATOM 859 N N . GLU A 1 114 ? -4.725 8.011 -6.105 1.00 90.44 114 GLU A N 1
ATOM 860 C CA . GLU A 1 114 ? -3.306 8.180 -5.771 1.00 90.44 114 GLU A CA 1
ATOM 861 C C . GLU A 1 114 ? -3.179 8.968 -4.462 1.00 90.44 114 GLU A C 1
ATOM 863 O O . GLU A 1 114 ? -3.799 10.023 -4.312 1.00 90.44 114 GLU A O 1
ATOM 868 N N . ILE A 1 115 ? -2.416 8.433 -3.509 1.00 88.12 115 ILE A N 1
ATOM 869 C CA . ILE A 1 115 ? -2.187 9.061 -2.202 1.00 88.12 115 ILE A CA 1
ATOM 870 C C . ILE A 1 115 ? -0.739 9.501 -2.004 1.00 88.12 115 ILE A C 1
ATOM 872 O O . ILE A 1 115 ? -0.502 10.415 -1.220 1.00 88.12 115 ILE A O 1
ATOM 876 N N . ASP A 1 116 ? 0.214 8.854 -2.681 1.00 90.56 116 ASP A N 1
ATOM 877 C CA . ASP A 1 116 ?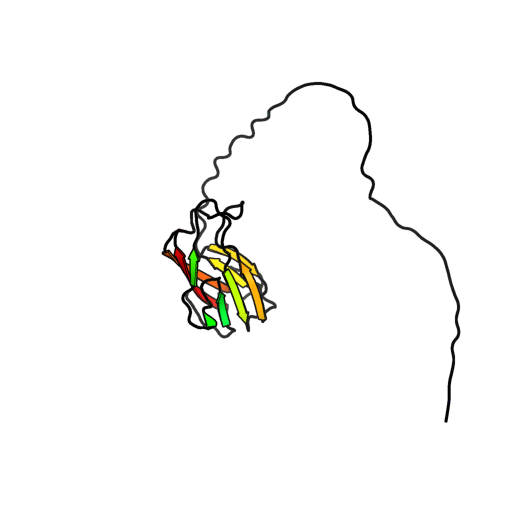 1.641 9.135 -2.539 1.00 90.56 116 ASP A CA 1
ATOM 878 C C . ASP A 1 116 ? 2.463 8.474 -3.665 1.00 90.56 116 ASP A C 1
ATOM 880 O O . ASP A 1 116 ? 1.965 7.616 -4.403 1.00 90.56 116 ASP A O 1
ATOM 884 N N . THR A 1 117 ? 3.740 8.841 -3.767 1.00 92.25 117 THR A N 1
ATOM 885 C CA . THR A 1 117 ? 4.721 8.253 -4.689 1.00 92.25 117 THR A CA 1
ATOM 886 C C . THR A 1 117 ? 6.053 8.009 -3.984 1.00 92.25 117 THR A C 1
ATOM 888 O O . THR A 1 117 ? 6.552 8.892 -3.294 1.00 92.25 117 THR A O 1
ATOM 891 N N . GLU A 1 118 ? 6.678 6.852 -4.211 1.00 92.56 118 GLU A N 1
ATOM 892 C CA . GLU A 1 118 ? 7.957 6.478 -3.587 1.00 92.56 118 GLU A CA 1
ATOM 893 C C . GLU A 1 118 ? 8.831 5.648 -4.543 1.00 92.56 118 GLU A C 1
ATOM 895 O O . GLU A 1 118 ? 8.338 4.934 -5.420 1.00 92.56 118 GLU A O 1
ATOM 900 N N . GLN A 1 119 ? 10.151 5.710 -4.373 1.00 92.06 119 GLN A N 1
ATOM 901 C CA . GLN A 1 119 ? 11.098 4.827 -5.051 1.00 92.06 119 GLN A CA 1
ATOM 902 C C . GLN A 1 119 ? 11.332 3.568 -4.210 1.00 92.06 119 GLN A C 1
ATOM 904 O O . GLN A 1 119 ? 12.153 3.539 -3.291 1.00 92.06 119 GLN A O 1
ATOM 909 N N . PHE A 1 120 ? 10.618 2.490 -4.540 1.00 90.31 120 PHE A N 1
ATOM 910 C CA . PHE A 1 120 ? 10.822 1.195 -3.897 1.00 90.31 120 PHE A CA 1
ATOM 911 C C . PHE A 1 120 ? 11.888 0.355 -4.601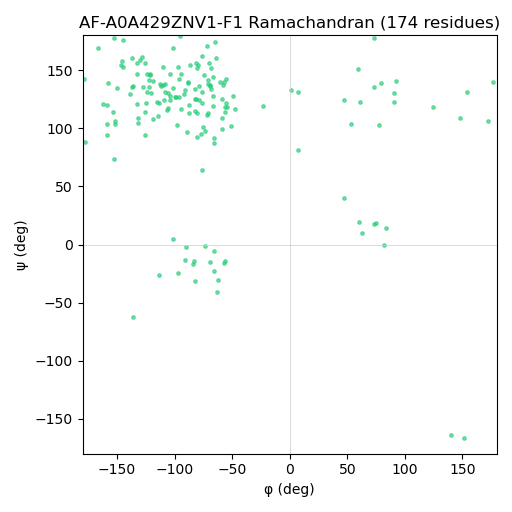 1.00 90.31 120 PHE A C 1
ATOM 913 O O . PHE A 1 120 ? 11.929 0.267 -5.824 1.00 90.31 120 PHE A O 1
ATOM 920 N N . SER A 1 121 ? 12.717 -0.332 -3.815 1.00 85.00 121 SER A N 1
ATOM 921 C CA . SER A 1 121 ? 13.604 -1.399 -4.296 1.00 85.00 121 SER A CA 1
ATOM 922 C C . SER A 1 121 ? 13.588 -2.602 -3.354 1.00 85.00 121 SER A C 1
ATOM 924 O O . SER A 1 121 ? 13.175 -3.695 -3.735 1.00 85.00 121 SER A O 1
ATOM 926 N N . HIS A 1 122 ? 14.013 -2.397 -2.111 1.00 86.12 122 HIS A N 1
ATOM 927 C CA . HIS A 1 122 ? 13.946 -3.361 -1.017 1.00 86.12 122 HIS A CA 1
ATOM 928 C C . HIS A 1 122 ? 13.870 -2.584 0.301 1.00 86.12 122 HIS A C 1
ATOM 930 O O . HIS A 1 122 ? 14.864 -2.408 1.009 1.00 86.12 122 HIS A O 1
ATOM 936 N N . ASN A 1 123 ? 12.706 -2.000 0.565 1.00 87.88 123 ASN A N 1
ATOM 937 C CA . ASN A 1 123 ? 12.501 -1.048 1.648 1.00 87.88 123 ASN A CA 1
ATOM 938 C C . ASN A 1 123 ? 11.105 -1.174 2.256 1.00 87.88 123 ASN A C 1
ATOM 940 O O . ASN A 1 123 ? 10.160 -1.678 1.647 1.00 87.88 123 ASN A O 1
ATOM 944 N N . GLN A 1 124 ? 11.017 -0.687 3.490 1.00 89.56 124 GLN A N 1
ATOM 945 C CA . GLN A 1 124 ? 9.778 -0.505 4.222 1.00 89.56 124 GLN A CA 1
ATOM 946 C C . GLN A 1 124 ? 9.485 0.993 4.313 1.00 89.56 124 GLN A C 1
ATOM 948 O O . GLN A 1 124 ? 10.395 1.777 4.588 1.00 89.56 124 GLN A O 1
ATOM 953 N N . THR A 1 125 ? 8.226 1.376 4.123 1.00 89.94 125 THR A N 1
ATOM 954 C CA . THR A 1 125 ? 7.740 2.727 4.433 1.00 89.94 125 THR A CA 1
ATOM 955 C C . THR A 1 125 ? 6.390 2.652 5.132 1.00 89.94 125 THR A C 1
ATOM 957 O O . THR A 1 125 ? 5.707 1.635 5.034 1.00 89.94 125 THR A O 1
ATOM 960 N N . ASP A 1 126 ? 6.004 3.715 5.825 1.00 89.38 126 ASP A N 1
ATOM 961 C CA . ASP A 1 126 ? 4.680 3.838 6.426 1.00 89.38 126 ASP A CA 1
ATOM 962 C C . ASP A 1 126 ? 3.876 4.875 5.648 1.00 89.38 126 ASP A C 1
ATOM 964 O O . ASP A 1 126 ? 4.345 5.989 5.423 1.00 89.38 126 ASP A O 1
ATOM 968 N N . VAL A 1 127 ? 2.649 4.524 5.275 1.00 87.19 127 VAL A N 1
ATOM 969 C CA . VAL A 1 127 ? 1.715 5.446 4.625 1.00 87.19 127 VAL A CA 1
ATOM 970 C C . VAL A 1 127 ? 0.546 5.734 5.541 1.00 87.19 127 VAL A C 1
ATOM 972 O O . VAL A 1 127 ? -0.003 4.834 6.181 1.00 87.19 127 VAL A O 1
ATOM 975 N N . ILE A 1 128 ? 0.137 6.997 5.596 1.00 84.62 128 ILE A N 1
ATOM 976 C CA . ILE A 1 128 ? -1.102 7.385 6.263 1.00 84.62 128 ILE A CA 1
ATOM 977 C C . ILE A 1 128 ? -2.222 7.258 5.232 1.00 84.62 128 ILE A C 1
ATOM 979 O O . ILE A 1 128 ? -2.186 7.897 4.184 1.00 84.62 128 ILE A O 1
ATOM 983 N N . LEU A 1 129 ? -3.204 6.407 5.522 1.00 81.75 129 LEU A N 1
ATOM 984 C CA . LEU A 1 129 ? -4.310 6.151 4.606 1.00 81.75 129 LEU A CA 1
ATOM 985 C C . LEU A 1 129 ? -5.197 7.379 4.478 1.00 81.75 129 LEU A C 1
ATOM 987 O O . LEU A 1 129 ? -5.548 7.964 5.506 1.00 81.75 129 LEU A O 1
ATOM 991 N N . ASP A 1 130 ? -5.534 7.702 3.223 1.00 71.62 130 ASP A N 1
ATOM 992 C CA . ASP A 1 130 ? -6.504 8.702 2.766 1.00 71.62 130 ASP A CA 1
ATOM 993 C C . ASP A 1 130 ? -7.054 9.556 3.916 1.00 71.62 130 ASP A C 1
ATOM 995 O O . ASP A 1 130 ? -8.083 9.271 4.540 1.00 71.62 130 ASP A O 1
ATOM 999 N N . SER A 1 131 ? -6.243 10.551 4.263 1.00 69.56 131 SER A N 1
ATOM 1000 C CA . SER A 1 131 ? -6.473 11.479 5.356 1.00 69.56 131 SER A CA 1
ATOM 1001 C C . SER A 1 131 ? -6.781 12.862 4.802 1.00 69.56 131 SER A C 1
ATOM 1003 O O . SER A 1 131 ? -6.350 13.211 3.705 1.00 69.56 131 SER A O 1
ATOM 1005 N N . ASP A 1 132 ? -7.529 13.660 5.557 1.00 73.00 132 ASP A N 1
ATOM 1006 C CA . ASP A 1 132 ? -7.702 15.075 5.247 1.00 73.00 132 ASP A CA 1
ATOM 1007 C C . ASP A 1 132 ? -6.372 15.846 5.370 1.00 73.00 132 ASP A C 1
ATOM 1009 O O . ASP A 1 132 ? -5.355 15.320 5.830 1.00 73.00 132 ASP A O 1
ATOM 1013 N N . GLU A 1 133 ? -6.379 17.129 5.003 1.00 70.38 133 GLU A N 1
ATOM 1014 C CA . GLU A 1 133 ? -5.206 18.017 5.093 1.00 70.38 133 GLU A CA 1
ATOM 1015 C C . GLU A 1 133 ? -4.608 18.116 6.513 1.00 70.38 133 GLU A C 1
ATOM 1017 O O . GLU A 1 133 ? -3.495 18.609 6.698 1.00 70.38 133 GLU A O 1
ATOM 1022 N N . LEU A 1 134 ? -5.341 17.662 7.534 1.00 63.00 134 LEU A N 1
ATOM 1023 C CA . LEU A 1 134 ? -4.940 17.660 8.937 1.00 63.00 134 LEU A CA 1
ATOM 1024 C C . LEU A 1 134 ? -4.467 16.276 9.418 1.00 63.00 134 LEU A C 1
ATOM 1026 O O . LEU A 1 134 ? -4.187 16.117 10.610 1.00 63.00 134 LEU A O 1
ATOM 1030 N N . GLY A 1 135 ? -4.375 15.280 8.529 1.00 69.12 135 GLY A N 1
ATOM 1031 C CA . GLY A 1 135 ? -3.963 13.911 8.852 1.00 69.12 135 GLY A CA 1
ATOM 1032 C C . GLY A 1 135 ? -5.038 13.092 9.579 1.00 69.12 135 GLY A C 1
ATOM 1033 O O . GLY A 1 135 ? -4.719 12.113 10.263 1.00 69.12 135 GLY A O 1
ATOM 1034 N N . LYS A 1 136 ? -6.306 13.515 9.512 1.00 69.75 136 LYS A N 1
ATOM 1035 C CA . LYS A 1 136 ? -7.456 12.827 10.119 1.00 69.75 136 LYS A CA 1
ATOM 1036 C C . LYS A 1 136 ? -8.229 12.038 9.078 1.00 69.75 136 LYS A C 1
ATOM 1038 O O . LYS A 1 136 ? -8.018 12.204 7.890 1.00 69.75 136 LYS A O 1
ATOM 1043 N N . ARG A 1 137 ? -9.158 11.190 9.536 1.00 73.31 137 ARG A N 1
ATOM 1044 C CA . ARG A 1 137 ? -10.021 10.377 8.658 1.00 73.31 137 ARG A CA 1
ATOM 1045 C C . ARG A 1 137 ? -10.622 11.231 7.540 1.00 73.31 137 ARG A C 1
ATOM 1047 O O . ARG A 1 137 ? -11.415 12.120 7.860 1.00 73.31 137 ARG A O 1
ATOM 1054 N N . SER A 1 138 ? -10.302 10.944 6.276 1.00 75.56 138 SER A N 1
ATOM 1055 C CA . SER A 1 138 ? -11.081 11.517 5.176 1.00 75.56 138 SER A CA 1
ATOM 1056 C C . SER A 1 138 ? -12.481 10.887 5.148 1.00 75.56 138 SER A C 1
ATOM 1058 O O . SER A 1 138 ? -12.711 9.789 5.661 1.00 75.56 138 SER A O 1
ATOM 1060 N N . GLU A 1 139 ? -13.447 11.597 4.568 1.00 76.38 139 GLU A N 1
ATOM 1061 C CA . GLU A 1 139 ? -14.802 11.070 4.364 1.00 76.38 139 GLU A CA 1
ATOM 1062 C C . GLU A 1 139 ? -14.856 9.951 3.307 1.00 76.38 139 GLU A C 1
ATOM 1064 O O . GLU A 1 139 ? -15.852 9.232 3.235 1.00 76.38 139 GLU A O 1
ATOM 1069 N N . GLU A 1 140 ? -13.810 9.797 2.492 1.00 79.06 140 GLU A N 1
ATOM 1070 C CA . GLU A 1 140 ? -13.722 8.784 1.435 1.00 79.06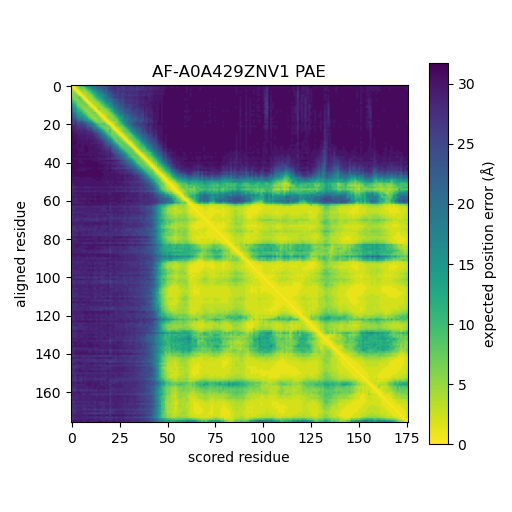 140 GLU A CA 1
ATOM 1071 C C . GLU A 1 140 ? -13.276 7.419 1.988 1.00 79.06 140 GLU A C 1
ATOM 1073 O O . GLU A 1 140 ? -13.762 6.385 1.520 1.00 79.06 140 GLU A O 1
ATOM 1078 N N . LEU A 1 141 ? -12.457 7.399 3.047 1.00 82.94 141 LEU A N 1
ATOM 1079 C CA . LEU A 1 141 ? -12.118 6.179 3.777 1.00 82.94 141 LEU A CA 1
ATOM 1080 C C . LEU A 1 141 ? -13.283 5.788 4.698 1.00 82.94 141 LEU A C 1
ATOM 1082 O O . LEU A 1 141 ? -13.427 6.290 5.817 1.00 82.94 141 LEU A O 1
ATOM 1086 N N . THR A 1 142 ? -14.149 4.896 4.222 1.00 86.75 142 THR A N 1
ATOM 1087 C CA . THR A 1 142 ? -15.354 4.412 4.925 1.00 86.75 142 THR A CA 1
ATOM 1088 C C . THR A 1 142 ? -15.092 3.099 5.679 1.00 86.75 142 THR A C 1
ATOM 1090 O O . THR A 1 142 ? -13.951 2.691 5.817 1.00 86.75 142 THR A O 1
ATOM 1093 N N . GLU A 1 143 ? -16.083 2.543 6.378 1.00 90.25 143 GLU A N 1
ATOM 1094 C CA . GLU A 1 143 ? -15.956 1.204 6.975 1.00 90.25 143 GLU A CA 1
ATOM 1095 C C . GLU A 1 143 ? -16.171 0.150 5.884 1.00 90.25 143 GLU A C 1
ATOM 1097 O O . GLU A 1 143 ? -17.108 0.277 5.093 1.00 90.25 143 GLU A O 1
ATOM 1102 N N . GLY A 1 144 ? -15.343 -0.894 5.862 1.00 92.94 144 GLY A N 1
ATOM 1103 C CA . GLY A 1 144 ? -15.444 -1.971 4.883 1.00 92.94 144 GLY A CA 1
ATOM 1104 C C . GLY A 1 144 ? -14.097 -2.463 4.371 1.00 92.94 144 GLY A C 1
ATOM 1105 O O . GLY A 1 144 ? -13.058 -2.232 4.983 1.00 92.94 144 GLY A O 1
ATOM 1106 N N . GLU A 1 145 ? -14.146 -3.184 3.256 1.00 94.81 145 GLU A N 1
ATOM 1107 C CA . GLU A 1 145 ? -12.973 -3.689 2.546 1.00 94.81 145 GLU A CA 1
ATOM 1108 C C . GLU A 1 145 ? -12.394 -2.601 1.646 1.00 94.81 145 GLU A C 1
ATOM 1110 O O . GLU A 1 145 ? -13.126 -1.959 0.890 1.00 94.81 145 GLU A O 1
ATOM 1115 N N . HIS A 1 146 ? -11.079 -2.449 1.698 1.00 93.50 146 HIS A N 1
ATOM 1116 C CA . HIS A 1 146 ? -10.326 -1.478 0.924 1.00 93.50 146 HIS A CA 1
ATOM 1117 C C . HIS A 1 146 ? -9.157 -2.142 0.212 1.00 93.50 146 HIS A C 1
ATOM 1119 O O . HIS A 1 146 ? -8.671 -3.212 0.593 1.00 93.50 146 HIS A O 1
ATOM 1125 N N . THR A 1 147 ? -8.693 -1.470 -0.833 1.00 93.50 147 THR A N 1
ATOM 1126 C CA . THR A 1 147 ? -7.565 -1.905 -1.651 1.00 93.50 147 THR A CA 1
ATOM 1127 C C . THR A 1 147 ? -6.445 -0.888 -1.592 1.00 93.50 147 THR A C 1
ATOM 1129 O O . THR A 1 147 ? -6.682 0.318 -1.646 1.00 93.50 147 THR A O 1
ATOM 1132 N N . ILE A 1 148 ? -5.215 -1.387 -1.531 1.00 93.88 148 ILE A N 1
ATOM 1133 C CA . ILE A 1 148 ? -4.015 -0.598 -1.785 1.00 93.88 148 ILE A CA 1
ATOM 1134 C C . ILE A 1 148 ? -3.252 -1.218 -2.950 1.00 93.88 148 ILE A C 1
ATOM 1136 O O . ILE A 1 148 ? -3.025 -2.432 -2.983 1.00 93.88 148 ILE A O 1
ATOM 1140 N N . GLN A 1 149 ? -2.888 -0.391 -3.924 1.00 93.81 149 GLN A N 1
ATOM 1141 C CA . GLN A 1 149 ? -2.174 -0.813 -5.121 1.00 93.81 149 GLN A CA 1
ATOM 1142 C C . GLN A 1 149 ? -0.864 -0.045 -5.258 1.00 93.81 149 GLN A C 1
ATOM 1144 O O . GLN A 1 149 ? -0.831 1.172 -5.095 1.00 93.81 149 GLN A O 1
ATOM 1149 N N . LEU A 1 150 ? 0.203 -0.769 -5.584 1.00 94.00 150 LEU A N 1
ATOM 1150 C CA . LEU A 1 150 ? 1.480 -0.207 -6.003 1.00 94.00 150 LEU A CA 1
ATOM 1151 C C . LEU A 1 150 ? 1.618 -0.373 -7.507 1.00 94.00 150 LEU A C 1
ATOM 1153 O O . LEU A 1 150 ? 1.525 -1.500 -8.005 1.00 94.00 150 LEU A O 1
ATOM 1157 N N . VAL A 1 151 ? 1.850 0.737 -8.205 1.00 93.38 151 VAL A N 1
ATOM 1158 C CA . VAL A 1 151 ? 1.953 0.768 -9.664 1.00 93.38 151 VAL A CA 1
ATOM 1159 C C . VAL A 1 151 ? 3.272 1.401 -10.089 1.00 93.38 151 VAL A C 1
ATOM 1161 O O . VAL A 1 151 ? 3.545 2.551 -9.751 1.00 93.38 151 VAL A O 1
ATOM 1164 N N . GLN A 1 152 ? 4.084 0.669 -10.851 1.00 92.62 152 GLN A N 1
ATOM 1165 C CA . GLN A 1 152 ? 5.190 1.253 -11.615 1.00 92.62 152 GLN A CA 1
ATOM 1166 C C . GLN A 1 152 ? 4.801 1.277 -13.087 1.00 92.62 152 GLN A C 1
ATOM 1168 O O . GLN A 1 152 ? 4.368 0.261 -13.630 1.00 92.62 152 GLN A O 1
ATOM 1173 N N . PHE A 1 153 ? 4.968 2.422 -13.737 1.00 91.69 153 PHE A N 1
ATOM 1174 C CA . PHE A 1 153 ? 4.663 2.592 -15.153 1.00 91.69 153 PHE A CA 1
ATOM 1175 C C . PHE A 1 153 ? 5.852 2.197 -16.051 1.00 91.69 153 PHE A C 1
ATOM 1177 O O . PHE A 1 153 ? 7.020 2.180 -15.628 1.00 91.69 153 PHE A O 1
ATOM 1184 N N . SER A 1 154 ? 5.555 1.814 -17.296 1.00 89.31 154 SER A N 1
ATOM 1185 C CA . SER A 1 154 ? 6.547 1.316 -18.255 1.00 89.31 154 SER A CA 1
ATOM 1186 C C . SER A 1 154 ? 7.589 2.371 -18.592 1.00 89.31 154 SER A C 1
ATOM 1188 O O . SER A 1 154 ? 8.785 2.068 -18.612 1.00 89.31 154 SER A O 1
ATOM 1190 N N . GLU A 1 155 ? 7.152 3.615 -18.757 1.00 89.00 155 GLU A N 1
ATOM 1191 C CA . GLU A 1 155 ? 8.023 4.767 -18.945 1.00 89.00 155 GLU A CA 1
ATOM 1192 C C . GLU A 1 155 ? 8.263 5.475 -17.609 1.00 89.00 155 GLU A C 1
ATOM 1194 O O . GLU A 1 155 ? 7.394 5.547 -16.740 1.00 89.00 155 GLU A O 1
ATOM 1199 N N . GLN A 1 156 ? 9.488 5.960 -17.416 1.00 83.88 156 GLN A N 1
ATOM 1200 C CA . GLN A 1 156 ? 9.825 6.726 -16.222 1.00 83.88 156 GLN A CA 1
ATOM 1201 C C . GLN A 1 156 ? 9.116 8.089 -16.262 1.00 83.88 156 GLN A C 1
ATOM 1203 O O . GLN A 1 156 ? 9.124 8.754 -17.294 1.00 83.88 156 GLN A O 1
ATOM 1208 N N . ASP A 1 157 ? 8.541 8.501 -15.130 1.00 81.75 157 ASP A N 1
ATOM 1209 C CA . ASP A 1 157 ? 7.863 9.793 -14.940 1.00 81.75 157 ASP A CA 1
ATOM 1210 C C . ASP A 1 157 ? 6.651 10.042 -15.869 1.00 81.75 157 ASP A C 1
ATOM 1212 O O . ASP A 1 157 ? 6.212 11.181 -16.028 1.00 81.75 157 ASP A O 1
ATOM 1216 N N . ASP A 1 158 ? 6.079 8.987 -16.462 1.00 85.75 158 ASP A N 1
ATOM 1217 C CA . ASP A 1 158 ? 4.884 9.062 -17.309 1.00 85.75 158 ASP A CA 1
ATOM 1218 C C . ASP A 1 158 ? 3.792 8.100 -16.820 1.00 85.75 158 ASP A C 1
ATOM 1220 O O . ASP A 1 158 ? 3.732 6.929 -17.210 1.00 85.75 158 ASP A O 1
ATOM 1224 N N . SER A 1 159 ? 2.884 8.626 -15.994 1.00 85.44 159 SER A N 1
ATOM 1225 C CA . SER A 1 159 ? 1.715 7.903 -15.476 1.00 85.44 159 SER A CA 1
ATOM 1226 C C . SER A 1 159 ? 0.602 7.680 -16.506 1.00 85.44 159 SER A C 1
ATOM 1228 O O . SER A 1 159 ? -0.411 7.058 -16.192 1.00 85.44 159 SER A O 1
ATOM 1230 N N . SER A 1 160 ? 0.769 8.172 -17.741 1.00 86.25 160 SER A N 1
ATOM 1231 C CA . SER A 1 160 ? -0.119 7.853 -18.863 1.00 86.25 160 SER A CA 1
ATOM 1232 C C . SER A 1 160 ? 0.335 6.629 -19.662 1.00 86.25 160 SER A C 1
ATOM 1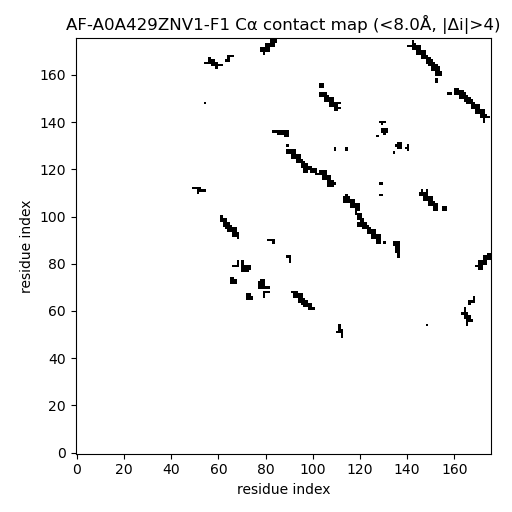234 O O . SER A 1 160 ? -0.444 6.103 -20.462 1.00 86.25 160 SER A O 1
ATOM 1236 N N . SER A 1 161 ? 1.573 6.171 -19.441 1.00 86.69 161 SER A N 1
ATOM 1237 C CA . SER A 1 161 ? 2.095 4.945 -20.040 1.00 86.69 161 SER A CA 1
ATOM 1238 C C . SER A 1 161 ? 1.460 3.693 -19.418 1.00 86.69 161 SER A C 1
ATOM 1240 O O . SER A 1 161 ? 0.693 3.762 -18.456 1.00 86.69 161 SER A O 1
ATOM 1242 N N . GLU A 1 162 ? 1.714 2.525 -20.005 1.00 88.56 162 GLU A N 1
ATOM 1243 C CA . GLU A 1 162 ? 1.113 1.284 -19.518 1.00 88.56 162 GLU A CA 1
ATOM 1244 C C . GLU A 1 162 ? 1.725 0.881 -18.161 1.00 88.56 162 GLU A C 1
ATOM 1246 O O . GLU A 1 162 ? 2.934 1.030 -17.956 1.00 88.56 162 GLU A O 1
ATOM 1251 N N . PRO A 1 163 ? 0.932 0.356 -17.210 1.00 89.25 163 PRO A N 1
ATOM 1252 C CA . PRO A 1 163 ? 1.475 -0.217 -15.984 1.00 89.25 163 PRO A CA 1
ATOM 1253 C C . PRO A 1 163 ? 2.433 -1.374 -16.296 1.00 89.25 163 PRO A C 1
ATOM 1255 O O . PRO A 1 163 ? 2.062 -2.331 -16.969 1.00 89.25 163 PRO A O 1
ATOM 1258 N N . ALA A 1 164 ? 3.659 -1.302 -15.783 1.00 88.62 164 ALA A N 1
ATOM 1259 C CA . ALA A 1 164 ? 4.663 -2.357 -15.896 1.00 88.62 164 ALA A CA 1
ATOM 1260 C C . ALA A 1 164 ? 4.720 -3.267 -14.666 1.00 88.62 164 ALA A C 1
ATOM 1262 O O . ALA A 1 164 ? 5.149 -4.404 -14.792 1.00 88.62 164 ALA A O 1
ATOM 1263 N N . VAL A 1 165 ? 4.303 -2.787 -13.492 1.00 90.56 165 VAL A N 1
ATOM 1264 C CA . VAL A 1 165 ? 4.135 -3.588 -12.269 1.00 90.56 165 VAL A CA 1
ATOM 1265 C C . VAL A 1 165 ? 2.851 -3.133 -11.596 1.00 90.56 165 VAL A C 1
ATOM 1267 O O . VAL A 1 165 ? 2.685 -1.935 -11.374 1.00 90.56 165 VAL A O 1
ATOM 1270 N N . VAL A 1 166 ? 1.966 -4.068 -11.238 1.00 92.81 166 VAL A N 1
ATOM 1271 C CA . VAL A 1 166 ? 0.783 -3.792 -10.411 1.00 92.81 166 VAL A CA 1
ATOM 1272 C C . VAL A 1 166 ? 0.704 -4.821 -9.290 1.00 92.81 166 VAL A C 1
ATOM 1274 O O . VAL A 1 166 ? 0.363 -5.981 -9.514 1.00 92.81 166 VAL A O 1
ATOM 1277 N N . LYS A 1 167 ? 0.966 -4.400 -8.050 1.00 92.94 167 LYS A N 1
ATOM 1278 C CA . LYS A 1 167 ? 0.761 -5.245 -6.862 1.00 92.94 167 LYS A CA 1
ATOM 1279 C C . LYS A 1 167 ? -0.402 -4.714 -6.052 1.00 92.94 167 LYS A C 1
ATOM 1281 O O . LYS A 1 167 ? -0.526 -3.512 -5.866 1.00 92.94 167 LYS A O 1
ATOM 1286 N N . THR A 1 168 ? -1.259 -5.606 -5.574 1.00 94.00 168 THR A N 1
ATOM 1287 C CA . THR A 1 168 ? -2.473 -5.243 -4.833 1.00 94.00 168 THR A CA 1
ATOM 1288 C C . THR A 1 168 ? -2.509 -5.989 -3.511 1.00 94.00 168 THR A C 1
ATOM 1290 O O . THR A 1 168 ? -2.261 -7.193 -3.488 1.00 94.00 168 THR A O 1
ATOM 1293 N N . GLN A 1 169 ? -2.850 -5.283 -2.437 1.00 95.19 169 GLN A N 1
ATOM 1294 C CA . GLN A 1 169 ? -3.192 -5.863 -1.143 1.00 95.19 169 GLN A CA 1
ATOM 1295 C C . GLN A 1 169 ? -4.524 -5.311 -0.636 1.00 95.19 169 GLN A C 1
ATOM 1297 O O . GLN A 1 169 ? -5.003 -4.276 -1.104 1.00 95.19 169 GLN A O 1
ATOM 1302 N N . HIS A 1 170 ? -5.127 -6.029 0.310 1.00 95.06 170 HIS A N 1
ATOM 1303 C CA . HIS A 1 170 ? -6.447 -5.726 0.856 1.00 95.06 170 HIS A CA 1
ATOM 1304 C C . HIS A 1 170 ? -6.363 -5.517 2.363 1.00 95.06 170 HIS A C 1
ATOM 1306 O O . HIS A 1 170 ? -5.580 -6.183 3.042 1.00 95.06 170 HIS A O 1
ATOM 1312 N N . TYR A 1 171 ? -7.185 -4.614 2.880 1.00 94.75 171 TYR A N 1
ATOM 1313 C CA . TYR A 1 171 ? -7.331 -4.385 4.312 1.00 94.75 171 TYR A CA 1
ATOM 1314 C C . TYR A 1 171 ? -8.770 -3.994 4.640 1.00 94.75 171 TYR A C 1
ATOM 1316 O O . TYR A 1 171 ? -9.477 -3.416 3.815 1.00 94.75 171 TYR A O 1
ATOM 1324 N N . THR A 1 172 ? -9.190 -4.264 5.869 1.00 94.12 172 THR A N 1
ATOM 1325 C CA . THR A 1 172 ? -10.522 -3.905 6.353 1.00 94.12 172 THR A CA 1
ATOM 1326 C C . THR A 1 172 ? -10.423 -2.695 7.268 1.00 94.12 172 THR A C 1
ATOM 1328 O O . THR A 1 172 ? -9.679 -2.703 8.250 1.00 94.12 172 THR A O 1
ATOM 1331 N N . VAL A 1 173 ? -11.212 -1.659 7.009 1.00 91.50 173 VAL A N 1
ATOM 1332 C CA . VAL A 1 173 ? -11.411 -0.554 7.950 1.00 91.50 173 VAL A CA 1
ATOM 1333 C C . VAL A 1 173 ? -12.622 -0.864 8.811 1.00 91.50 173 VAL A C 1
ATOM 1335 O O . VAL A 1 173 ? -13.694 -1.164 8.293 1.00 91.50 173 VAL A O 1
ATOM 1338 N N . LYS A 1 174 ? -12.460 -0.757 10.130 1.00 89.75 174 LYS A N 1
ATOM 1339 C CA . LYS A 1 174 ? -13.540 -0.874 11.118 1.00 89.75 174 LYS A CA 1
ATOM 1340 C C . LYS A 1 174 ? -13.603 0.397 11.951 1.00 89.75 174 LYS A C 1
ATOM 1342 O O . LYS A 1 174 ? -12.564 0.975 12.282 1.00 89.75 174 LYS A O 1
ATOM 1347 N N . ASP A 1 175 ? -14.807 0.850 12.282 1.00 84.12 175 ASP A N 1
ATOM 1348 C CA . ASP A 1 175 ? -14.945 1.937 13.253 1.00 84.12 175 ASP A CA 1
ATOM 1349 C C . ASP A 1 175 ? -14.529 1.445 14.652 1.00 84.12 175 ASP A C 1
ATOM 1351 O O . ASP A 1 175 ? -14.574 0.245 14.947 1.00 84.12 175 ASP A O 1
ATOM 1355 N N . LYS A 1 176 ? -14.051 2.364 15.492 1.00 74.19 176 LYS A N 1
ATOM 1356 C CA . LYS A 1 176 ? -13.490 2.051 16.815 1.00 74.19 176 LYS A CA 1
ATOM 1357 C C . LYS A 1 176 ? -14.409 2.444 17.965 1.00 74.19 176 LYS A C 1
ATOM 1359 O O . LYS A 1 176 ? -14.829 3.622 18.021 1.00 74.19 176 LYS A O 1
#

Organism: NCBI:txid1977868

Mean predicted aligned error: 15.48 Å

Secondary structure (DSSP, 8-state):
--------------------------------------------------PPP-------S--EEEEEETTEEGGGTPPPEEE--TTSBPPEEEEEEES--TTS-EEEEETTEEEEEE--SEEEEEEE-SB-TTSBBPSSS-SEEEEEEEEEESSTT-TTSPEEEEEEEEEEEE--

pLDDT: mean 73.92, std 21.82, range [26.0, 97.06]

Sequence (176 aa):
MNKITKLSAISLLSLILLAGCSGKSDKETKESSSEKVETIEKDTTEKETVKKETFKPEDVDGGTFNIGSPSGNTADGDEIIIFYKKDTFGQGLSLYVEGFDGSKLTHIFVDGKEIDTEQFSHNQTDVILDSDELGKRSEELTEGEHTIQLVQFSEQDDSSSEPAVVKTQHYTVKDK

Radius of gyration: 27.26 Å; Cα contacts (8 Å, |Δi|>4): 302; chains: 1; bounding box: 83×68×39 Å

Nearest PDB structures (foldseek):
  6dks-assembly1_G  TM=4.874E-01  e=3.148E-01  Mus musculus
  4j2x-assembly1_A  TM=4.704E-01  e=3.320E-01  Mus musculus
  5eg6-assembly1_C  TM=4.683E-01  e=8.206E-01  Mus musculus
  3nbn-assembly1_A  TM=5.390E-01  e=1.729E+00  Homo sapiens
  3brg-assembly1_C  TM=4.384E-01  e=4.052E+00  Mus musculus